Protein AF-A0A838S8N6-F1 (afdb_monomer)

Structure (mmCIF, N/CA/C/O backbone):
data_AF-A0A838S8N6-F1
#
_entry.id   AF-A0A838S8N6-F1
#
loop_
_atom_site.group_PDB
_atom_site.id
_atom_site.type_symbol
_atom_site.label_atom_id
_atom_site.label_alt_id
_atom_site.label_comp_id
_atom_site.label_asym_id
_atom_site.label_entity_id
_atom_site.label_seq_id
_atom_site.pdbx_PDB_ins_code
_atom_site.Cartn_x
_atom_site.Cartn_y
_atom_site.Cartn_z
_atom_site.occupancy
_atom_site.B_iso_or_equiv
_atom_site.auth_seq_id
_atom_site.auth_comp_id
_atom_site.auth_asym_id
_atom_site.auth_atom_id
_atom_site.pdbx_PDB_model_num
ATOM 1 N N . THR A 1 1 ? -0.332 -15.271 -19.354 1.00 53.41 1 THR A N 1
ATOM 2 C CA . THR A 1 1 ? -1.025 -14.221 -18.573 1.00 53.41 1 THR A CA 1
ATOM 3 C C . THR A 1 1 ? 0.017 -13.535 -17.720 1.00 53.41 1 THR A C 1
ATOM 5 O O . THR A 1 1 ? -0.074 -13.518 -16.507 1.00 53.41 1 THR A O 1
ATOM 8 N N . ASP A 1 2 ? 0.994 -12.925 -18.392 1.00 58.19 2 ASP A N 1
ATOM 9 C CA . ASP A 1 2 ? 2.280 -12.512 -17.806 1.00 58.19 2 ASP A CA 1
ATOM 10 C C . ASP A 1 2 ? 2.609 -11.087 -18.275 1.00 58.19 2 ASP A C 1
ATOM 12 O O . ASP A 1 2 ? 3.717 -10.771 -18.690 1.00 58.19 2 ASP A O 1
ATOM 16 N N . ARG A 1 3 ? 1.573 -10.240 -18.360 1.00 68.38 3 ARG A N 1
ATOM 17 C CA . ARG A 1 3 ? 1.683 -8.895 -18.952 1.00 68.38 3 ARG A CA 1
ATOM 18 C C . ARG A 1 3 ? 2.430 -7.906 -18.065 1.00 68.38 3 ARG A C 1
ATOM 20 O O . ARG A 1 3 ? 2.913 -6.906 -18.580 1.00 68.38 3 ARG A O 1
ATOM 27 N N . PHE A 1 4 ? 2.494 -8.178 -16.768 1.00 75.44 4 PHE A N 1
ATOM 28 C CA . PHE A 1 4 ? 3.147 -7.335 -15.784 1.00 75.44 4 PHE A CA 1
ATOM 29 C C . PHE A 1 4 ? 4.009 -8.208 -14.886 1.00 75.44 4 PHE A C 1
ATOM 31 O O . PHE A 1 4 ? 3.565 -9.271 -14.451 1.00 75.44 4 PHE A O 1
ATOM 38 N N . ASP A 1 5 ? 5.223 -7.741 -14.615 1.00 90.69 5 ASP A N 1
ATOM 39 C CA . ASP A 1 5 ? 6.020 -8.279 -13.523 1.00 90.69 5 ASP A CA 1
ATOM 40 C C . ASP A 1 5 ? 5.350 -7.961 -12.172 1.00 90.69 5 ASP A C 1
ATOM 42 O O . ASP A 1 5 ? 4.524 -7.046 -12.077 1.00 90.69 5 ASP A O 1
ATOM 46 N N . LEU A 1 6 ? 5.683 -8.725 -11.132 1.00 92.62 6 LEU A N 1
ATOM 47 C CA . LEU A 1 6 ? 5.019 -8.678 -9.828 1.00 92.62 6 LEU A CA 1
ATOM 48 C C . LEU A 1 6 ? 4.933 -7.258 -9.230 1.00 92.62 6 LEU A C 1
ATOM 50 O O . LEU A 1 6 ? 3.817 -6.868 -8.875 1.00 92.62 6 LEU A O 1
ATOM 54 N N . PRO A 1 7 ? 6.015 -6.452 -9.146 1.00 95.25 7 PRO A N 1
ATOM 55 C CA . PRO A 1 7 ? 5.929 -5.112 -8.560 1.00 95.25 7 PRO A CA 1
ATOM 56 C C . PRO A 1 7 ? 4.929 -4.214 -9.296 1.00 95.25 7 PRO A C 1
ATOM 58 O O . PRO A 1 7 ? 4.124 -3.511 -8.679 1.00 95.25 7 PRO A O 1
ATOM 61 N N . GLU A 1 8 ? 4.910 -4.298 -10.625 1.00 95.56 8 GLU A N 1
ATOM 62 C CA . GLU A 1 8 ? 4.005 -3.505 -11.446 1.00 95.56 8 GLU A CA 1
ATOM 63 C C . GLU A 1 8 ? 2.556 -3.989 -11.345 1.00 95.56 8 GLU A C 1
ATOM 65 O O . GLU A 1 8 ? 1.637 -3.173 -11.263 1.00 95.56 8 GLU A O 1
ATOM 70 N N . ALA A 1 9 ? 2.336 -5.303 -11.264 1.00 95.00 9 ALA A N 1
ATOM 71 C CA . ALA A 1 9 ? 1.011 -5.868 -11.029 1.00 95.00 9 ALA A CA 1
ATOM 72 C C . ALA A 1 9 ? 0.433 -5.420 -9.674 1.00 95.00 9 ALA A C 1
ATOM 74 O O . ALA A 1 9 ? -0.749 -5.064 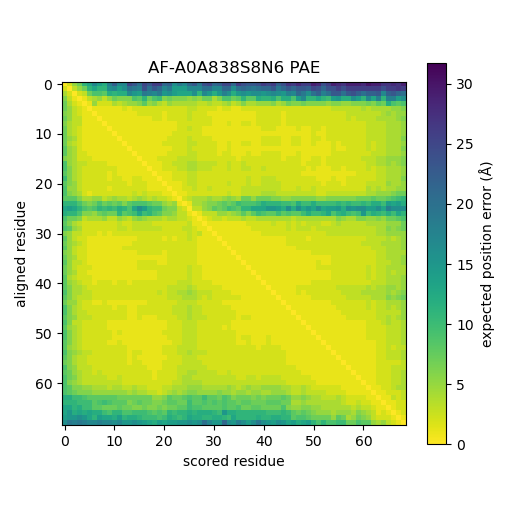-9.589 1.00 95.00 9 ALA A O 1
ATOM 75 N N . VAL A 1 10 ? 1.260 -5.380 -8.623 1.00 96.00 10 VAL A N 1
ATOM 76 C CA . VAL A 1 10 ? 0.863 -4.892 -7.293 1.00 96.00 10 VAL A CA 1
ATOM 77 C C . VAL A 1 10 ? 0.523 -3.402 -7.351 1.00 96.00 10 VAL A C 1
ATOM 79 O O . VAL A 1 10 ? -0.573 -3.015 -6.934 1.00 96.00 10 VAL A O 1
ATOM 82 N N . ARG A 1 11 ? 1.398 -2.569 -7.934 1.00 97.19 11 ARG A N 1
ATOM 83 C CA . ARG A 1 11 ? 1.157 -1.125 -8.103 1.00 97.19 11 ARG A CA 1
ATOM 84 C C . ARG A 1 11 ? -0.146 -0.857 -8.857 1.00 97.19 11 ARG A C 1
ATOM 86 O O . ARG A 1 11 ? -0.967 -0.060 -8.400 1.00 97.19 11 ARG A O 1
ATOM 93 N N . ALA A 1 12 ? -0.354 -1.536 -9.984 1.00 96.25 12 ALA A N 1
ATOM 94 C CA . ALA A 1 12 ? -1.550 -1.388 -10.807 1.00 96.25 12 ALA A CA 1
ATOM 95 C C . ALA A 1 12 ? -2.822 -1.796 -10.050 1.00 96.25 12 ALA A C 1
ATOM 97 O O . ALA A 1 12 ? -3.829 -1.093 -10.123 1.00 96.25 12 ALA A O 1
ATOM 98 N N . SER A 1 13 ? -2.771 -2.881 -9.275 1.00 96.62 13 SER A N 1
ATOM 99 C CA . SER A 1 13 ? -3.906 -3.343 -8.466 1.00 96.62 13 SER A CA 1
ATOM 100 C C . SER A 1 13 ? -4.289 -2.325 -7.389 1.00 96.62 13 SER A C 1
ATOM 102 O O . SER A 1 13 ? -5.466 -1.981 -7.247 1.00 96.62 13 SER A O 1
ATOM 104 N N . LEU A 1 14 ? -3.300 -1.787 -6.666 1.00 97.44 14 LEU A N 1
ATOM 105 C CA . LEU A 1 14 ? -3.533 -0.755 -5.653 1.00 97.44 14 LEU A CA 1
ATOM 106 C C . LEU A 1 14 ? -4.103 0.519 -6.284 1.00 97.44 14 LEU A C 1
ATOM 108 O O . LEU A 1 14 ? -5.103 1.050 -5.796 1.00 97.44 14 LEU A O 1
ATOM 112 N N . ALA A 1 15 ? -3.528 0.970 -7.402 1.00 96.50 15 ALA A N 1
ATOM 113 C CA . ALA A 1 15 ? -4.019 2.124 -8.152 1.00 96.50 15 ALA A CA 1
ATOM 114 C C . ALA A 1 15 ? -5.461 1.929 -8.657 1.00 96.50 15 ALA A C 1
ATOM 116 O O . ALA A 1 15 ? -6.239 2.880 -8.667 1.00 96.50 15 ALA A O 1
ATOM 117 N N . ALA A 1 16 ? -5.843 0.697 -9.007 1.00 96.56 16 ALA A N 1
ATOM 118 C CA . ALA A 1 16 ? -7.192 0.344 -9.444 1.00 96.56 16 ALA A CA 1
ATOM 119 C C . ALA A 1 16 ? -8.231 0.272 -8.307 1.00 96.56 16 ALA A C 1
ATOM 121 O O . ALA A 1 16 ? -9.418 0.113 -8.584 1.00 96.56 16 ALA A O 1
ATOM 122 N N . GLY A 1 17 ? -7.820 0.394 -7.040 1.00 96.50 17 GLY A N 1
ATOM 123 C CA . GLY A 1 17 ? -8.745 0.413 -5.900 1.00 96.50 17 GLY A CA 1
ATOM 124 C C . GLY A 1 17 ? -8.729 -0.836 -5.017 1.00 96.50 17 GLY A C 1
ATOM 125 O O . GLY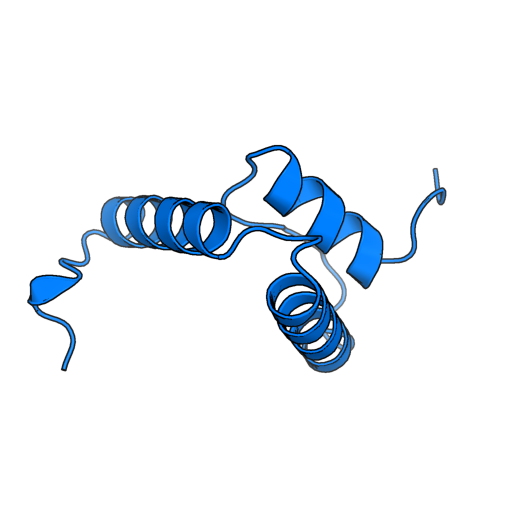 A 1 17 ? -9.492 -0.886 -4.053 1.00 96.50 17 GLY A O 1
ATOM 126 N N . VAL A 1 18 ? -7.847 -1.807 -5.278 1.00 97.44 18 VAL A N 1
ATOM 127 C CA . VAL A 1 18 ? -7.634 -2.961 -4.384 1.00 97.44 18 VAL A CA 1
ATOM 128 C C . VAL A 1 18 ? -6.905 -2.511 -3.122 1.00 97.44 18 VAL A C 1
ATOM 130 O O . VAL A 1 18 ? -5.912 -1.798 -3.222 1.00 97.44 18 VAL A O 1
ATOM 133 N N . ASP A 1 19 ? -7.381 -2.904 -1.940 1.00 97.88 19 ASP A N 1
ATOM 134 C CA . ASP A 1 19 ? -6.796 -2.473 -0.659 1.00 97.88 19 ASP A CA 1
ATOM 135 C C . ASP A 1 19 ? -5.698 -3.404 -0.126 1.00 97.88 19 ASP A C 1
ATOM 137 O O . ASP A 1 19 ? -4.878 -2.986 0.685 1.00 97.88 19 ASP A O 1
ATOM 141 N N . MET A 1 20 ? -5.668 -4.658 -0.586 1.00 96.25 20 MET A N 1
ATOM 142 C CA . MET A 1 20 ? -4.630 -5.638 -0.260 1.00 96.25 20 MET A CA 1
ATOM 143 C C . MET A 1 20 ? -4.297 -6.457 -1.505 1.00 96.25 20 MET A C 1
ATOM 145 O O . MET A 1 20 ? -5.159 -7.161 -2.031 1.00 96.25 20 MET A O 1
ATOM 149 N N . ALA A 1 21 ? -3.055 -6.368 -1.977 1.00 94.50 21 ALA A N 1
ATOM 150 C CA . ALA A 1 21 ? -2.563 -7.228 -3.045 1.00 94.50 21 ALA A CA 1
ATOM 151 C C . ALA A 1 21 ? -2.124 -8.574 -2.456 1.00 94.50 21 ALA A C 1
ATOM 153 O O . ALA A 1 21 ? -1.345 -8.609 -1.506 1.00 94.50 21 ALA A O 1
ATOM 154 N N . LEU A 1 22 ? -2.629 -9.671 -3.018 1.00 93.19 22 LEU A N 1
ATOM 155 C CA . LEU A 1 22 ? -2.280 -11.030 -2.613 1.00 93.19 22 LEU A CA 1
ATOM 156 C C . LEU A 1 22 ? -1.456 -11.696 -3.717 1.00 93.19 22 LEU A C 1
ATOM 158 O O . LEU A 1 22 ? -1.877 -11.727 -4.873 1.00 93.19 22 LEU A O 1
ATOM 162 N N . TRP A 1 23 ? -0.318 -12.271 -3.344 1.00 91.75 23 TRP A N 1
ATOM 163 C CA . TRP A 1 23 ? 0.501 -13.136 -4.192 1.00 91.75 23 TRP A CA 1
ATOM 164 C C . TRP A 1 23 ? 1.089 -14.276 -3.342 1.00 91.75 23 TRP A C 1
ATOM 166 O O . TRP A 1 23 ? 0.905 -14.295 -2.126 1.00 91.75 23 TRP A O 1
ATOM 176 N N . VAL A 1 24 ? 1.738 -15.256 -3.979 1.00 89.88 24 VAL A N 1
ATOM 177 C CA . VAL A 1 24 ? 2.120 -16.536 -3.339 1.00 89.88 24 VAL A CA 1
ATOM 178 C C . VAL A 1 24 ? 3.631 -16.781 -3.225 1.00 89.88 24 VAL A C 1
ATOM 180 O O . VAL A 1 24 ? 4.037 -17.771 -2.631 1.00 89.88 24 VAL A O 1
ATOM 183 N N . THR A 1 25 ? 4.471 -15.914 -3.790 1.00 84.06 25 THR A N 1
ATOM 184 C CA . THR A 1 25 ? 5.941 -16.008 -3.722 1.00 84.06 25 THR A CA 1
ATOM 185 C C . THR A 1 25 ? 6.514 -15.170 -2.577 1.00 84.06 25 THR A C 1
ATOM 187 O O . THR A 1 25 ? 6.204 -13.988 -2.442 1.00 84.06 25 THR A O 1
ATOM 190 N N . GLU A 1 26 ? 7.362 -15.776 -1.746 1.00 73.06 26 GLU A N 1
ATOM 191 C CA . GLU A 1 26 ? 7.809 -15.201 -0.465 1.00 73.06 26 GLU A CA 1
ATOM 192 C C . GLU A 1 26 ? 9.046 -14.283 -0.575 1.00 73.06 26 GLU A C 1
ATOM 194 O O . GLU A 1 26 ? 9.320 -13.505 0.334 1.00 73.06 26 GLU A O 1
ATOM 199 N N . ASP A 1 27 ? 9.784 -14.316 -1.687 1.00 84.75 27 ASP A N 1
ATOM 200 C CA . ASP A 1 27 ? 11.144 -13.766 -1.808 1.00 84.75 27 ASP A CA 1
ATOM 201 C C . ASP A 1 27 ? 11.245 -12.376 -2.459 1.00 84.75 27 ASP A C 1
ATOM 203 O O . ASP A 1 27 ? 12.337 -11.822 -2.569 1.00 84.75 27 ASP A O 1
ATOM 207 N N . ARG A 1 28 ? 10.121 -11.775 -2.861 1.00 90.19 28 ARG A N 1
ATOM 208 C CA . ARG A 1 28 ? 10.106 -10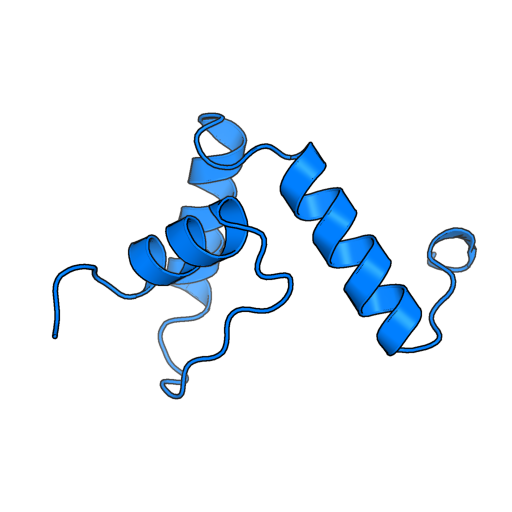.491 -3.594 1.00 90.19 28 ARG A CA 1
ATOM 209 C C . ARG A 1 28 ? 9.474 -9.329 -2.834 1.00 90.19 28 ARG A C 1
ATOM 211 O O . ARG A 1 28 ? 9.214 -8.281 -3.414 1.00 90.19 28 ARG A O 1
ATOM 218 N N . VAL A 1 29 ? 9.230 -9.486 -1.532 1.00 93.12 29 VAL A N 1
ATOM 219 C CA . VAL A 1 29 ? 8.564 -8.447 -0.724 1.00 93.12 29 VAL A CA 1
ATOM 220 C C . VAL A 1 29 ? 9.354 -7.135 -0.738 1.00 93.12 29 VAL A C 1
ATOM 222 O O . VAL A 1 29 ? 8.755 -6.088 -0.956 1.00 93.12 29 VAL A O 1
ATOM 225 N N . GLY A 1 30 ? 10.680 -7.186 -0.557 1.00 94.00 30 GLY A N 1
ATOM 226 C CA . GLY A 1 30 ? 11.526 -5.984 -0.554 1.00 94.00 30 GLY A CA 1
ATOM 227 C C . GLY A 1 30 ? 11.449 -5.209 -1.871 1.00 94.00 30 GLY A C 1
ATOM 228 O O . GLY A 1 30 ? 11.149 -4.024 -1.871 1.00 94.00 30 GLY A O 1
ATOM 229 N N . GLU A 1 31 ? 11.592 -5.911 -2.996 1.00 95.31 31 GLU A N 1
ATOM 230 C CA . GLU A 1 31 ? 11.481 -5.320 -4.334 1.00 95.31 31 GLU A CA 1
ATOM 231 C C . GLU A 1 31 ? 10.111 -4.664 -4.579 1.00 95.31 31 GLU A C 1
ATOM 233 O O . GLU A 1 31 ? 10.021 -3.581 -5.157 1.00 95.31 31 GLU A O 1
ATOM 238 N N . VAL A 1 32 ? 9.029 -5.306 -4.125 1.00 95.81 32 VAL A N 1
ATOM 239 C CA . VAL A 1 32 ? 7.675 -4.750 -4.234 1.00 95.81 32 VAL A CA 1
ATOM 240 C C . VAL A 1 32 ? 7.540 -3.476 -3.397 1.00 95.81 32 VAL A C 1
ATOM 242 O O . VAL A 1 32 ? 6.954 -2.508 -3.879 1.00 95.81 32 VAL A O 1
ATOM 245 N N . LEU A 1 33 ? 8.070 -3.454 -2.171 1.00 97.06 33 LEU A N 1
ATOM 246 C CA . LEU A 1 33 ? 8.018 -2.271 -1.307 1.00 97.06 33 LEU A CA 1
ATOM 247 C C . LEU A 1 33 ? 8.803 -1.103 -1.911 1.00 97.06 33 LEU A C 1
ATOM 249 O O . LEU A 1 33 ? 8.225 -0.027 -2.064 1.00 97.06 33 LEU A O 1
ATOM 253 N N . ASP A 1 34 ? 10.040 -1.337 -2.353 1.00 98.06 34 ASP A N 1
ATOM 254 C CA . ASP A 1 34 ? 10.878 -0.318 -2.998 1.00 98.06 34 ASP A CA 1
ATOM 255 C C . ASP A 1 34 ? 10.168 0.298 -4.219 1.00 98.06 34 ASP A C 1
ATOM 257 O O . ASP A 1 34 ? 10.147 1.518 -4.407 1.00 98.06 34 ASP A O 1
ATOM 261 N N . HIS A 1 35 ? 9.515 -0.538 -5.039 1.00 97.81 35 HIS A N 1
ATOM 262 C CA . HIS A 1 35 ? 8.746 -0.075 -6.199 1.00 97.81 35 HIS A CA 1
ATOM 263 C C . HIS A 1 35 ? 7.519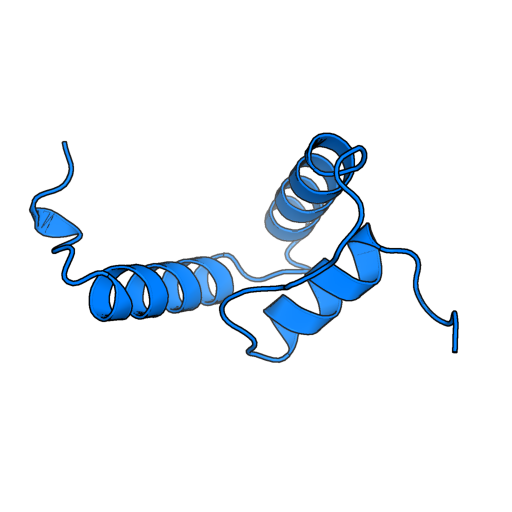 0.755 -5.808 1.00 97.81 35 HIS A C 1
ATOM 265 O O . HIS A 1 35 ? 7.218 1.757 -6.460 1.00 97.81 35 HIS A O 1
ATOM 271 N N . LEU A 1 36 ? 6.791 0.366 -4.757 1.00 98.19 36 LEU A N 1
ATOM 272 C CA . LEU A 1 36 ? 5.626 1.118 -4.283 1.00 98.19 36 LEU A CA 1
ATOM 273 C C . LEU A 1 36 ? 6.024 2.467 -3.674 1.00 98.19 36 LEU A C 1
ATOM 275 O O . LEU A 1 36 ? 5.357 3.465 -3.953 1.00 98.19 36 LEU A O 1
ATOM 279 N N . GLU A 1 37 ? 7.110 2.522 -2.904 1.00 98.44 37 GLU A N 1
ATOM 280 C CA . GLU A 1 37 ? 7.666 3.771 -2.370 1.00 98.44 37 GLU A CA 1
ATOM 281 C C . GLU A 1 37 ? 8.075 4.718 -3.503 1.00 98.44 37 GLU A C 1
ATOM 283 O O . GLU A 1 37 ? 7.667 5.885 -3.525 1.00 98.44 37 GLU A O 1
ATOM 288 N N . ALA A 1 38 ? 8.791 4.201 -4.506 1.00 98.50 38 ALA A N 1
ATOM 289 C CA . ALA A 1 38 ? 9.154 4.959 -5.698 1.00 98.50 38 ALA A CA 1
ATOM 290 C C . ALA A 1 38 ? 7.918 5.437 -6.482 1.00 98.50 38 ALA A C 1
ATOM 292 O O . ALA A 1 38 ? 7.883 6.577 -6.951 1.00 98.50 38 ALA A O 1
ATOM 293 N N . ALA A 1 39 ? 6.878 4.608 -6.604 1.00 98.25 39 ALA A N 1
ATOM 294 C CA . ALA A 1 39 ? 5.636 4.968 -7.284 1.00 98.25 39 ALA A CA 1
ATOM 295 C C . ALA A 1 39 ? 4.865 6.085 -6.562 1.00 98.25 39 ALA A C 1
ATOM 297 O O . ALA A 1 39 ? 4.289 6.954 -7.224 1.00 98.25 39 ALA A O 1
ATOM 298 N N . VAL A 1 40 ? 4.869 6.088 -5.226 1.00 98.56 40 VAL A N 1
ATOM 299 C CA . VAL A 1 40 ? 4.297 7.179 -4.425 1.00 98.56 40 VAL A CA 1
ATOM 300 C C . VAL A 1 40 ? 5.109 8.456 -4.607 1.00 98.56 40 VAL A C 1
ATOM 302 O O . VAL A 1 40 ? 4.531 9.495 -4.930 1.00 98.56 40 VAL A O 1
ATOM 305 N N . ALA A 1 41 ? 6.437 8.378 -4.501 1.00 98.44 41 ALA A N 1
ATOM 306 C CA . ALA A 1 41 ? 7.323 9.523 -4.709 1.00 98.44 41 ALA A CA 1
ATOM 307 C C . ALA A 1 41 ? 7.185 10.131 -6.120 1.00 98.44 41 ALA A C 1
ATOM 309 O O . ALA A 1 41 ? 7.216 11.349 -6.283 1.00 98.44 41 ALA A O 1
ATOM 310 N N . ALA A 1 42 ? 6.978 9.292 -7.139 1.00 97.88 42 ALA A N 1
ATOM 311 C CA . ALA A 1 42 ? 6.749 9.711 -8.521 1.00 97.88 42 ALA A CA 1
ATOM 312 C C . ALA A 1 42 ? 5.298 10.150 -8.812 1.00 97.88 42 ALA A C 1
ATOM 314 O O . ALA A 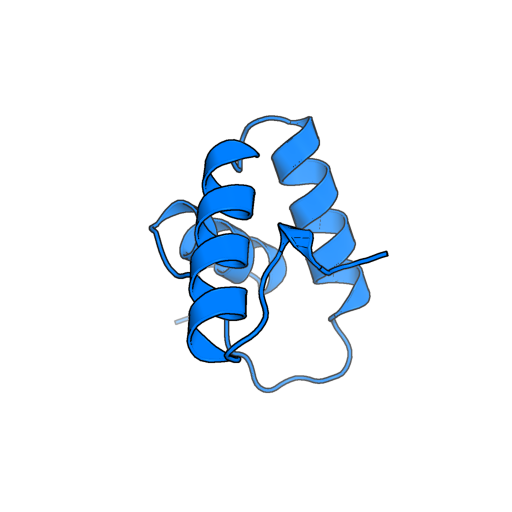1 42 ? 5.008 10.619 -9.913 1.00 97.88 42 ALA A O 1
ATOM 315 N N . GLY A 1 43 ? 4.367 9.968 -7.870 1.00 97.12 43 GLY A N 1
ATOM 316 C CA . GLY A 1 43 ? 2.944 10.285 -8.029 1.00 97.12 43 GLY A CA 1
ATOM 317 C C . GLY A 1 43 ? 2.149 9.313 -8.913 1.00 97.12 43 GLY A C 1
ATOM 318 O O . GLY A 1 43 ? 0.963 9.537 -9.153 1.00 97.12 43 GLY A O 1
ATOM 319 N N . SER A 1 44 ? 2.761 8.223 -9.386 1.00 96.81 44 SER A N 1
ATOM 320 C CA . SER A 1 44 ? 2.086 7.190 -10.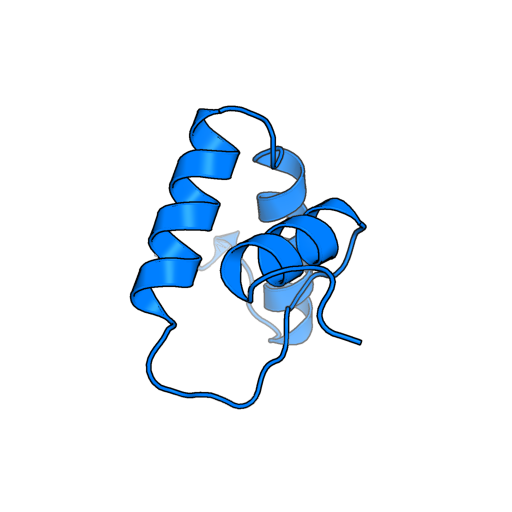188 1.00 96.81 44 SER A CA 1
ATOM 321 C C . SER A 1 44 ? 1.216 6.251 -9.341 1.00 96.81 44 SER A C 1
ATOM 323 O O . SER A 1 44 ? 0.338 5.567 -9.876 1.00 96.81 44 SER A O 1
ATOM 325 N N . LEU A 1 45 ? 1.424 6.244 -8.023 1.00 98.12 45 LEU A N 1
ATOM 326 C CA . LEU A 1 45 ? 0.501 5.726 -7.019 1.00 98.12 45 LEU A CA 1
ATOM 327 C C . LEU A 1 45 ? 0.173 6.859 -6.031 1.00 98.12 45 LEU A C 1
ATOM 329 O O . LEU A 1 45 ? 1.024 7.221 -5.226 1.00 98.12 45 LEU A O 1
ATOM 333 N N . PRO A 1 46 ? -1.034 7.448 -6.058 1.00 97.81 46 PRO A N 1
ATOM 334 C CA . PRO A 1 46 ? -1.348 8.569 -5.176 1.00 97.81 46 PRO A CA 1
ATOM 335 C C . PRO A 1 46 ? -1.278 8.182 -3.691 1.00 97.81 46 PRO A C 1
ATOM 337 O O . PRO A 1 46 ? -1.932 7.230 -3.271 1.00 97.81 46 PRO A O 1
ATOM 340 N N . GLU A 1 47 ? -0.587 8.967 -2.862 1.00 97.94 47 GLU A N 1
ATOM 341 C CA . GLU A 1 47 ? -0.497 8.718 -1.410 1.00 97.94 47 GLU A CA 1
ATOM 342 C C . GLU A 1 47 ? -1.886 8.643 -0.748 1.00 97.94 47 GLU A C 1
ATOM 344 O O . GLU A 1 47 ? -2.165 7.772 0.075 1.00 97.94 47 GLU A O 1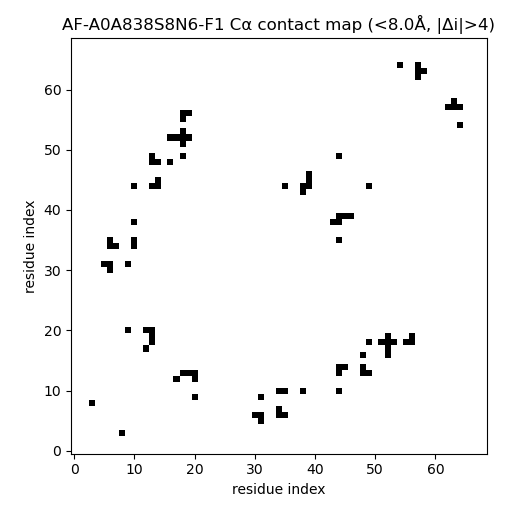
ATOM 349 N N . LYS A 1 48 ? -2.825 9.491 -1.191 1.00 97.94 48 LYS A N 1
ATOM 350 C CA . LYS A 1 48 ? -4.228 9.437 -0.752 1.00 97.94 48 LYS A CA 1
ATOM 351 C C . LYS A 1 48 ? -4.846 8.048 -0.959 1.00 97.94 48 LYS A C 1
ATOM 353 O O . LYS A 1 48 ? -5.571 7.572 -0.088 1.00 97.94 48 LYS A O 1
ATOM 358 N N . ARG A 1 49 ? -4.551 7.390 -2.085 1.00 98.00 49 ARG A N 1
ATOM 359 C CA . ARG A 1 49 ? -5.061 6.049 -2.396 1.00 98.00 49 ARG A CA 1
ATOM 360 C C . ARG A 1 49 ? -4.506 5.011 -1.418 1.00 98.00 49 ARG A C 1
ATOM 362 O O . ARG A 1 49 ? -5.272 4.159 -0.967 1.00 98.00 49 ARG A O 1
ATOM 369 N N . VAL A 1 50 ? -3.226 5.118 -1.057 1.00 97.94 50 VAL A N 1
ATOM 370 C CA . VAL A 1 50 ? -2.580 4.272 -0.037 1.00 97.94 50 VAL A CA 1
ATOM 371 C C . VAL A 1 50 ? -3.232 4.491 1.331 1.00 97.94 50 VAL A C 1
ATOM 373 O O . VAL A 1 50 ? -3.682 3.534 1.958 1.00 97.94 50 VAL A O 1
ATOM 376 N N . ASN A 1 51 ? -3.399 5.746 1.750 1.00 97.12 51 ASN A N 1
ATOM 377 C CA . ASN A 1 51 ? -4.031 6.095 3.025 1.00 97.12 51 ASN A CA 1
ATOM 378 C C . ASN A 1 51 ? -5.478 5.576 3.134 1.00 97.12 51 ASN A C 1
ATOM 380 O O . ASN A 1 51 ? -5.904 5.118 4.196 1.00 97.12 51 ASN A O 1
ATOM 384 N N . GLU A 1 52 ? -6.245 5.598 2.042 1.00 97.88 52 GLU A N 1
ATOM 385 C CA . GLU A 1 52 ? -7.587 5.005 1.996 1.00 97.88 52 GLU A CA 1
ATOM 386 C C . GLU A 1 52 ? -7.576 3.480 2.162 1.00 97.88 52 GLU A C 1
ATOM 388 O O . GLU A 1 52 ? -8.435 2.950 2.871 1.00 97.88 52 GLU A O 1
ATOM 393 N N . ALA A 1 53 ? -6.623 2.782 1.533 1.00 98.06 53 ALA A N 1
ATOM 394 C CA . ALA A 1 53 ? -6.469 1.336 1.687 1.00 98.06 53 ALA A CA 1
ATOM 395 C C . ALA A 1 53 ? -6.127 0.978 3.135 1.00 98.06 53 ALA A C 1
ATOM 397 O O . ALA A 1 53 ? -6.804 0.147 3.739 1.00 98.06 53 ALA A O 1
ATOM 398 N N . VAL A 1 54 ? -5.146 1.670 3.724 1.00 96.62 54 VAL A N 1
ATOM 399 C CA . VAL A 1 54 ? -4.727 1.460 5.117 1.00 96.62 54 VAL A CA 1
ATOM 400 C C . VAL A 1 54 ? -5.906 1.632 6.070 1.00 96.62 54 VAL A C 1
ATOM 402 O O . VAL A 1 54 ? -6.153 0.751 6.888 1.00 96.62 54 VAL A O 1
ATOM 405 N N . ARG A 1 55 ? -6.701 2.702 5.936 1.00 96.12 55 ARG A N 1
ATOM 406 C CA . ARG A 1 55 ? -7.891 2.913 6.781 1.00 96.12 55 ARG A CA 1
ATOM 407 C C . ARG A 1 55 ? -8.884 1.752 6.700 1.00 96.12 55 ARG A C 1
ATOM 409 O O . ARG A 1 55 ? -9.386 1.316 7.733 1.00 96.12 55 ARG A O 1
ATOM 416 N N . ARG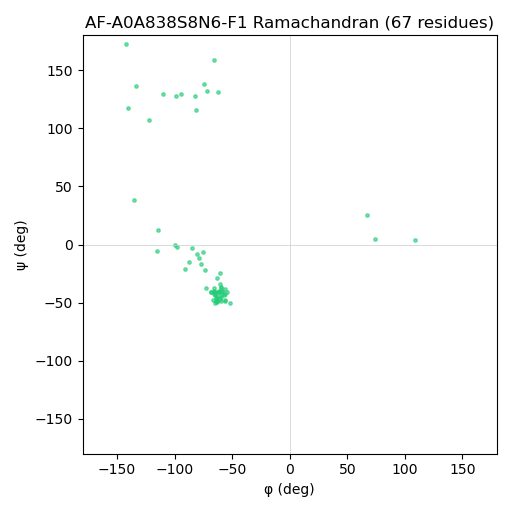 A 1 56 ? -9.157 1.232 5.498 1.00 97.44 56 ARG A N 1
ATOM 417 C CA . ARG A 1 56 ? -10.072 0.092 5.306 1.00 97.44 56 ARG A CA 1
ATOM 418 C C . ARG A 1 56 ? -9.504 -1.203 5.886 1.00 97.44 56 ARG A C 1
ATOM 420 O O . ARG A 1 56 ? -10.236 -1.944 6.536 1.00 97.44 56 ARG A O 1
ATOM 427 N N . VAL A 1 57 ? -8.206 -1.448 5.711 1.00 97.44 57 VAL A N 1
ATOM 428 C CA . VAL A 1 57 ? -7.515 -2.616 6.277 1.00 97.44 57 VAL A CA 1
ATOM 429 C C . VAL A 1 57 ? -7.487 -2.564 7.806 1.00 97.44 57 VAL A C 1
ATOM 431 O O . VAL A 1 57 ? -7.752 -3.577 8.450 1.00 97.44 57 VAL A O 1
ATOM 434 N N . LEU A 1 58 ? -7.218 -1.399 8.402 1.00 96.94 58 LEU A N 1
ATOM 435 C CA . LEU A 1 58 ? -7.265 -1.209 9.855 1.00 96.94 58 LEU A CA 1
ATOM 436 C C . LEU A 1 58 ? -8.680 -1.424 10.402 1.00 96.94 58 LEU A C 1
ATOM 438 O O . LEU A 1 58 ? -8.842 -2.172 11.363 1.00 96.94 58 LEU A O 1
ATOM 442 N N . ALA A 1 59 ? -9.706 -0.877 9.741 1.00 96.12 59 ALA A N 1
ATOM 443 C CA . ALA A 1 59 ? -11.100 -1.112 10.115 1.00 96.12 59 ALA A CA 1
ATOM 444 C C . ALA A 1 59 ? -11.470 -2.605 10.051 1.00 96.12 59 ALA A C 1
ATOM 446 O O . ALA A 1 59 ? -12.073 -3.129 10.985 1.00 96.12 59 ALA A O 1
ATOM 447 N N . ALA A 1 60 ? -11.046 -3.316 9.000 1.00 96.94 60 ALA A N 1
ATOM 448 C CA . ALA A 1 60 ? -11.250 -4.761 8.876 1.00 96.94 60 ALA A CA 1
ATOM 449 C C . ALA A 1 60 ? -10.521 -5.565 9.970 1.00 96.94 60 ALA A C 1
ATOM 451 O O . ALA A 1 60 ? -10.982 -6.636 10.358 1.00 96.94 60 ALA A O 1
ATOM 452 N N . LYS A 1 61 ? -9.400 -5.047 10.485 1.00 96.25 61 LYS A N 1
ATOM 453 C CA . LYS A 1 61 ? -8.655 -5.617 11.619 1.00 96.25 61 LYS A CA 1
ATOM 454 C C . LYS A 1 61 ? -9.198 -5.185 12.989 1.00 96.25 61 LYS A C 1
ATOM 456 O O . LYS A 1 61 ? -8.675 -5.645 13.998 1.00 96.25 61 LYS A O 1
ATOM 461 N N . GLY A 1 62 ? -10.209 -4.314 13.044 1.00 96.31 62 GLY A N 1
ATOM 462 C CA . GLY A 1 62 ? -10.723 -3.751 14.295 1.00 96.31 62 GLY A CA 1
ATOM 463 C C . GLY A 1 62 ? -9.735 -2.818 15.008 1.00 96.31 62 GLY A C 1
ATOM 464 O O . GLY A 1 62 ? -9.803 -2.680 16.225 1.00 96.31 62 GLY A O 1
ATOM 465 N N . VAL A 1 63 ? -8.802 -2.207 14.271 1.00 96.44 63 VAL A N 1
ATOM 466 C CA . VAL A 1 63 ? -7.783 -1.292 14.807 1.00 96.44 63 VAL A CA 1
ATOM 467 C C . VAL A 1 63 ? -8.220 0.156 14.595 1.00 96.44 63 VAL A C 1
ATOM 469 O O . VAL A 1 63 ? -8.514 0.553 13.466 1.00 96.44 63 VAL A O 1
ATOM 472 N N . ASP A 1 64 ? -8.216 0.952 15.667 1.00 90.06 64 ASP A N 1
ATOM 473 C CA . ASP A 1 64 ? -8.403 2.403 15.588 1.00 90.06 64 ASP A CA 1
ATOM 474 C C . ASP A 1 64 ? -7.072 3.089 15.218 1.00 90.06 64 ASP A C 1
ATOM 476 O O . ASP A 1 64 ? -6.125 3.034 16.008 1.00 90.06 64 ASP A O 1
ATOM 480 N N . PRO A 1 65 ? -6.965 3.748 14.047 1.00 85.44 65 PRO A N 1
ATOM 481 C CA . PRO A 1 65 ? -5.750 4.457 13.656 1.00 85.44 65 PRO A CA 1
ATOM 482 C C . PRO A 1 65 ? -5.358 5.590 14.615 1.00 85.44 65 PRO A C 1
ATOM 484 O O . PRO A 1 65 ? -4.182 5.929 14.672 1.00 85.44 65 PRO A O 1
ATOM 487 N N . CYS A 1 66 ? -6.295 6.171 15.374 1.00 87.62 66 CYS A N 1
ATOM 488 C CA . CYS A 1 66 ? -5.998 7.208 16.368 1.00 87.62 66 CYS A CA 1
ATOM 489 C C . CYS A 1 66 ? -5.432 6.648 17.684 1.00 87.62 66 CYS A C 1
ATOM 491 O O . CYS A 1 66 ? -4.947 7.420 18.508 1.00 87.62 66 CYS A O 1
ATOM 493 N N . ALA A 1 67 ? -5.497 5.329 17.884 1.00 88.69 67 ALA A N 1
ATOM 494 C CA . ALA A 1 67 ? -4.950 4.638 19.050 1.00 88.69 67 ALA A CA 1
ATOM 495 C 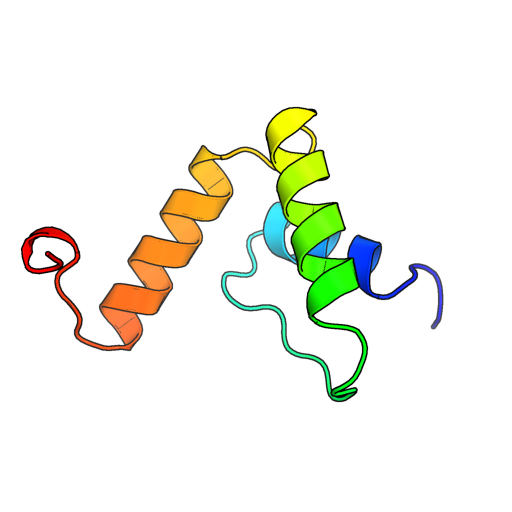C . ALA A 1 67 ? -3.560 4.027 18.792 1.00 88.69 67 ALA A C 1
ATOM 497 O O . ALA A 1 67 ? -2.984 3.423 19.699 1.00 88.69 67 ALA A O 1
ATOM 498 N N . LEU A 1 68 ? -3.036 4.142 17.566 1.00 80.19 68 LEU A N 1
ATOM 499 C CA . LEU A 1 68 ? -1.682 3.702 17.240 1.00 80.19 68 LEU A CA 1
ATOM 500 C C . LEU A 1 68 ? -0.652 4.701 17.812 1.00 80.19 68 LEU A C 1
ATOM 502 O O . LEU A 1 68 ? -0.908 5.906 17.760 1.00 80.19 68 LEU A O 1
ATOM 506 N N . PRO A 1 69 ? 0.461 4.211 18.391 1.00 73.19 69 PRO A N 1
ATOM 507 C CA . PRO A 1 69 ? 1.503 5.044 18.994 1.00 73.19 69 PRO A CA 1
ATOM 508 C C . PRO A 1 69 ? 2.296 5.868 17.973 1.00 73.19 69 PRO A C 1
ATOM 510 O O . PRO A 1 69 ? 2.353 5.466 16.788 1.00 73.19 69 PRO A O 1
#

Solvent-accessible surface area (backbone atoms only — not comparable to full-atom values): 4286 Å² total; per-residue (Å²): 142,74,91,55,60,69,49,56,46,45,50,52,41,45,65,74,68,47,65,73,83,85,84,89,74,85,88,50,60,67,62,35,49,54,48,48,54,51,28,36,77,70,56,78,30,50,61,70,60,53,55,55,22,50,53,54,54,31,53,75,70,73,46,61,79,89,74,57,133

Foldseek 3Di:
DPPDDPLVVQQVCLQVQDLDDDDDDDPCPVVNVVSNVVCCVVCVRPPVSNVVSVVVVCVVVVHDPVPDD

Radius of gyration: 13.08 Å; Cα contacts (8 Å, |Δi|>4): 47; chains: 1; bounding box: 23×27×38 Å

Secondary structure (DSSP, 8-state):
--SS-HHHHHHHHHHTT-SS---S-SS-HHHHHHHHHHHHHTTSS-HHHHHHHHHHHHHHTT--GGG--

Mean predicted aligned error: 3.96 Å

Sequence (69 aa):
TDRFDLPEAVRASLAAGVDMALWVTEDRVGEVLDHLEAAVAAGSLPEKRVNEAVRRVLAAKGVDPCALP

pLDDT: mean 92.7, std 9.14, range [53.41, 98.56]

Nearest PDB structures (foldseek):
  5iob-assembly4_G  TM=9.309E-01  e=1.516E-02  Corynebacterium glutamicum ATCC 13032
  5iob-assembly4_H  TM=9.577E-01  e=3.248E-02  Corynebacterium glutamicum ATCC 13032